Protein AF-A0A8J4L937-F1 (afdb_monomer)

Radius of gyration: 11.06 Å; Cα contacts (8 Å, |Δi|>4): 94; chains: 1; bounding box: 24×22×27 Å

pLDDT: mean 94.86, std 6.71, range [57.34, 98.5]

Solvent-accessible surface area (backbone atoms only — not comparable to full-atom values): 3363 Å² total; per-residue (Å²): 140,77,94,62,100,60,86,76,41,69,75,69,97,45,89,62,54,50,41,78,42,88,71,52,94,61,32,25,38,30,20,35,44,84,82,62,50,82,74,53,48,35,30,61,52,64,27,101,47,93,75,30,32,25,60

Structure (mmCIF, N/CA/C/O backbone):
data_AF-A0A8J4L937-F1
#
_entry.id   AF-A0A8J4L937-F1
#
loop_
_atom_site.group_PDB
_atom_site.id
_atom_site.type_symbol
_atom_site.label_atom_id
_atom_site.label_alt_id
_atom_site.label_comp_id
_atom_site.label_asym_id
_atom_site.label_entity_id
_atom_site.label_seq_id
_atom_site.pdbx_PDB_ins_code
_atom_site.Cartn_x
_atom_site.Cartn_y
_atom_site.Cartn_z
_atom_site.occupancy
_atom_site.B_iso_or_equiv
_atom_site.auth_seq_id
_atom_site.auth_comp_id
_atom_site.auth_asym_id
_atom_site.auth_atom_id
_atom_site.pdbx_PDB_model_num
ATOM 1 N N . GLU A 1 1 ? 8.646 -13.696 -12.840 1.00 57.34 1 GLU A N 1
ATOM 2 C CA . GLU A 1 1 ? 9.133 -14.308 -11.588 1.00 57.34 1 GLU A CA 1
ATOM 3 C C . GLU A 1 1 ? 9.577 -13.185 -10.659 1.00 57.34 1 GLU A C 1
ATOM 5 O O . GLU A 1 1 ? 10.137 -12.218 -11.163 1.00 57.34 1 GLU A O 1
ATOM 10 N N . HIS A 1 2 ? 9.251 -13.242 -9.367 1.00 72.06 2 HIS A N 1
ATOM 11 C CA . HIS A 1 2 ? 9.675 -12.245 -8.378 1.00 72.06 2 HIS A CA 1
ATOM 12 C C . HIS A 1 2 ? 10.614 -12.917 -7.376 1.00 72.06 2 HIS A C 1
ATOM 14 O O . HIS A 1 2 ? 10.357 -14.042 -6.964 1.00 72.06 2 HIS A O 1
ATOM 20 N N . SER A 1 3 ? 11.700 -12.237 -7.011 1.00 81.62 3 SER A N 1
ATOM 21 C CA . SER A 1 3 ? 12.823 -12.849 -6.290 1.00 81.62 3 SER A CA 1
ATOM 22 C C . SER A 1 3 ? 12.660 -12.889 -4.768 1.00 81.62 3 SER A C 1
ATOM 24 O O . SER A 1 3 ? 13.526 -13.432 -4.085 1.00 81.62 3 SER A O 1
ATOM 26 N N . SER A 1 4 ? 11.612 -12.272 -4.208 1.00 85.88 4 SER A N 1
ATOM 27 C CA . SER A 1 4 ? 11.404 -12.270 -2.756 1.00 85.88 4 SER A CA 1
ATOM 28 C C . SER A 1 4 ? 10.646 -13.524 -2.288 1.00 85.88 4 SER A C 1
ATOM 30 O O . SER A 1 4 ? 9.847 -14.077 -3.043 1.00 85.88 4 SER A O 1
ATOM 32 N N . PRO A 1 5 ? 10.843 -13.956 -1.026 1.00 91.38 5 PRO A N 1
ATOM 33 C CA . PRO A 1 5 ? 10.121 -15.092 -0.450 1.00 91.38 5 PRO A CA 1
ATOM 34 C C . PRO A 1 5 ? 8.659 -14.768 -0.093 1.00 91.38 5 PRO A C 1
ATOM 36 O O . PRO A 1 5 ? 7.952 -15.631 0.421 1.00 91.38 5 PRO A O 1
ATOM 39 N N . TRP A 1 6 ? 8.210 -13.529 -0.321 1.00 91.69 6 TRP A N 1
ATOM 40 C CA . TRP A 1 6 ? 6.880 -13.047 0.038 1.00 91.69 6 TRP A CA 1
ATOM 41 C C . TRP A 1 6 ? 6.007 -12.876 -1.208 1.00 91.69 6 TRP A C 1
ATOM 43 O O . TRP A 1 6 ? 6.526 -12.526 -2.276 1.00 91.69 6 TRP A O 1
ATOM 53 N N . PRO A 1 7 ? 4.684 -13.087 -1.091 1.00 93.19 7 PRO A N 1
ATOM 54 C CA . PRO A 1 7 ? 3.771 -12.805 -2.188 1.00 93.19 7 PRO A CA 1
ATOM 55 C C . PRO A 1 7 ? 3.863 -11.327 -2.580 1.00 93.19 7 PRO A C 1
ATOM 57 O O . PRO A 1 7 ? 4.098 -10.475 -1.726 1.00 93.19 7 PRO A O 1
ATOM 60 N N . ALA A 1 8 ? 3.689 -11.047 -3.871 1.00 94.69 8 ALA A N 1
ATOM 61 C CA . ALA A 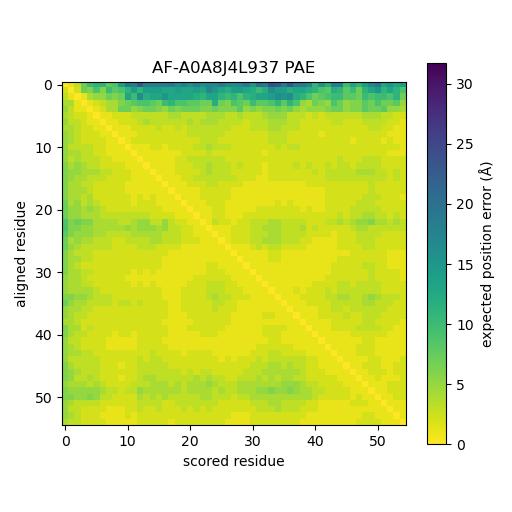1 8 ? 3.769 -9.700 -4.415 1.00 94.69 8 ALA A CA 1
ATOM 62 C C . ALA A 1 8 ? 2.487 -9.344 -5.164 1.00 94.69 8 ALA A C 1
ATOM 64 O O . ALA A 1 8 ? 2.012 -10.124 -5.994 1.00 94.69 8 ALA A O 1
ATOM 65 N N . PHE A 1 9 ? 1.966 -8.149 -4.905 1.00 95.19 9 PHE A N 1
ATOM 66 C CA . PHE A 1 9 ? 0.750 -7.644 -5.542 1.00 95.19 9 PHE A CA 1
ATOM 67 C C . PHE A 1 9 ? 0.977 -6.247 -6.106 1.00 95.19 9 PHE A C 1
ATOM 69 O O . PHE A 1 9 ? 1.888 -5.531 -5.696 1.00 95.19 9 PHE A O 1
ATOM 76 N N . THR A 1 10 ? 0.137 -5.843 -7.053 1.00 96.50 10 THR A N 1
ATOM 77 C CA . THR A 1 10 ? 0.243 -4.523 -7.690 1.00 96.50 10 THR A CA 1
ATOM 78 C C . THR A 1 10 ? -0.851 -3.547 -7.285 1.00 96.50 10 THR A C 1
ATOM 80 O O . THR A 1 10 ? -0.706 -2.348 -7.505 1.00 96.50 10 THR A O 1
ATOM 83 N N . GLU A 1 11 ? -1.945 -4.043 -6.713 1.00 96.56 11 GLU A N 1
ATOM 84 C CA . GLU A 1 11 ? -3.113 -3.255 -6.331 1.00 96.56 11 GLU A CA 1
ATOM 85 C C . GLU A 1 11 ? -3.852 -3.905 -5.159 1.00 96.56 11 GLU A C 1
ATOM 87 O O . GLU A 1 11 ? -3.683 -5.093 -4.875 1.00 96.56 11 GLU A O 1
ATOM 92 N N . THR A 1 12 ? -4.667 -3.112 -4.471 1.00 97.44 12 THR A N 1
ATOM 93 C CA . THR A 1 12 ? -5.571 -3.580 -3.421 1.00 97.44 12 THR A CA 1
ATOM 94 C C . THR A 1 12 ? -6.977 -3.766 -3.976 1.00 97.44 12 THR A C 1
ATOM 96 O O . THR A 1 12 ? -7.382 -3.057 -4.888 1.00 97.44 12 THR A O 1
ATOM 99 N N . VAL A 1 13 ? -7.749 -4.684 -3.392 1.00 97.56 13 VAL A N 1
ATOM 100 C CA . VAL A 1 13 ? -9.119 -4.986 -3.854 1.00 97.56 13 VAL A CA 1
ATOM 101 C C . VAL A 1 13 ? -10.060 -3.783 -3.692 1.00 97.56 13 VAL A C 1
ATOM 103 O O . VAL A 1 13 ? -10.880 -3.503 -4.560 1.00 97.56 13 VAL A O 1
ATOM 106 N N . HIS A 1 14 ? -9.923 -3.058 -2.581 1.00 97.81 14 HIS A N 1
ATOM 107 C CA . HIS A 1 14 ? -10.647 -1.818 -2.289 1.00 97.81 14 HIS A CA 1
ATOM 108 C C . HIS A 1 14 ? -9.671 -0.707 -1.902 1.00 97.81 14 HIS A C 1
ATOM 110 O O . HIS A 1 14 ? -8.595 -0.995 -1.366 1.00 97.81 14 HIS A O 1
ATOM 116 N N . GLU A 1 15 ? -10.064 0.549 -2.105 1.00 96.00 15 GLU A N 1
ATOM 117 C CA . GLU A 1 15 ? -9.244 1.726 -1.783 1.00 96.00 15 GLU A CA 1
ATOM 118 C C . GLU A 1 15 ? -8.871 1.806 -0.293 1.00 96.00 15 GLU A C 1
ATOM 120 O O . GLU A 1 15 ? -7.771 2.233 0.050 1.00 96.00 15 GLU A O 1
ATOM 125 N N . ASP A 1 16 ? -9.749 1.331 0.594 1.00 96.81 16 ASP A N 1
ATOM 126 C CA . ASP A 1 16 ? -9.563 1.336 2.048 1.00 96.81 16 ASP A CA 1
ATOM 127 C C . ASP A 1 16 ? -9.099 -0.018 2.615 1.00 96.81 16 ASP A C 1
ATOM 129 O O . ASP A 1 16 ? -9.070 -0.208 3.834 1.00 96.81 16 ASP A O 1
ATOM 133 N N . SER A 1 17 ? -8.701 -0.965 1.752 1.00 98.19 17 SER A N 1
ATOM 134 C CA . SER A 1 17 ? -8.217 -2.287 2.192 1.00 98.19 17 SER A CA 1
ATOM 135 C C . SER A 1 17 ? -7.007 -2.162 3.111 1.00 98.19 17 SER A C 1
ATOM 137 O O . SER A 1 17 ? -6.824 -2.963 4.034 1.00 98.19 17 SER A O 1
ATOM 139 N N . VAL A 1 18 ? -6.171 -1.154 2.853 1.00 98.31 18 VAL A N 1
ATOM 140 C CA . VAL A 1 18 ? -4.932 -0.939 3.582 1.00 98.31 18 VAL A CA 1
ATOM 141 C C . VAL A 1 18 ? -4.751 0.512 4.002 1.00 98.31 18 VAL A C 1
ATOM 143 O O . VAL A 1 18 ? -5.032 1.446 3.259 1.00 98.31 18 VAL A O 1
ATOM 146 N N . SER A 1 19 ? -4.210 0.693 5.200 1.00 98.12 19 SER A N 1
ATOM 147 C CA . SER A 1 19 ? -3.663 1.959 5.674 1.0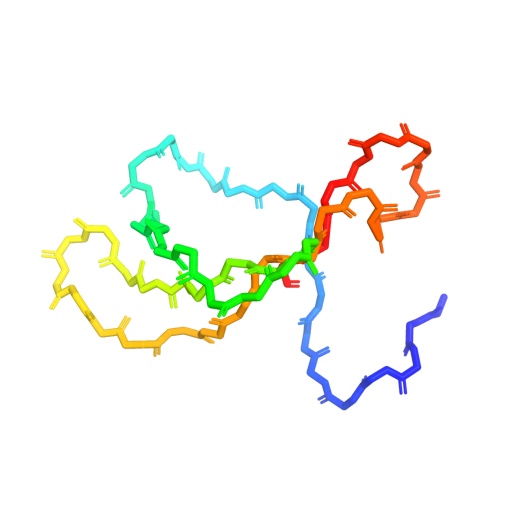0 98.12 19 SER A CA 1
ATOM 148 C C . SER A 1 19 ? -2.156 1.983 5.452 1.00 98.12 19 SER A C 1
ATOM 150 O O . SER A 1 19 ? -1.471 0.978 5.657 1.00 98.12 19 SER A O 1
ATOM 152 N N . LYS A 1 20 ? -1.634 3.142 5.048 1.00 98.00 20 LYS A N 1
ATOM 153 C CA . LYS A 1 20 ? -0.233 3.322 4.657 1.00 98.00 20 LYS A CA 1
ATOM 154 C C . LYS A 1 20 ? 0.445 4.324 5.583 1.00 98.00 20 LYS A C 1
ATOM 156 O O . LYS A 1 20 ? -0.100 5.390 5.860 1.00 98.00 20 LYS A O 1
ATOM 161 N N . ARG A 1 21 ? 1.660 4.013 6.032 1.00 97.81 21 ARG A N 1
ATOM 162 C CA . ARG A 1 21 ? 2.498 4.9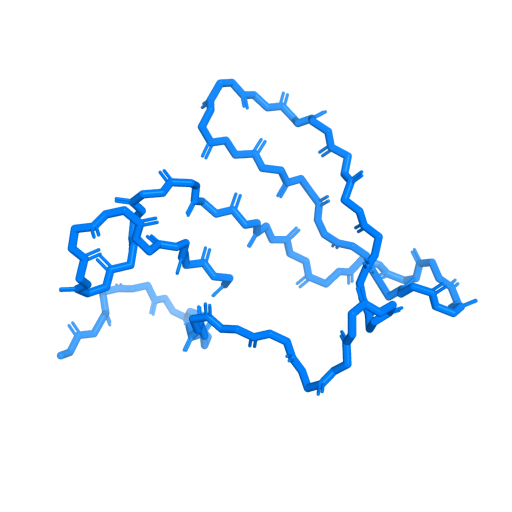19 6.828 1.00 97.81 21 ARG A CA 1
ATOM 163 C C . ARG A 1 21 ? 3.897 4.977 6.241 1.00 97.81 21 ARG A C 1
ATOM 165 O O . ARG A 1 21 ? 4.515 3.940 6.037 1.00 97.81 21 ARG A O 1
ATOM 172 N N . LYS A 1 22 ? 4.426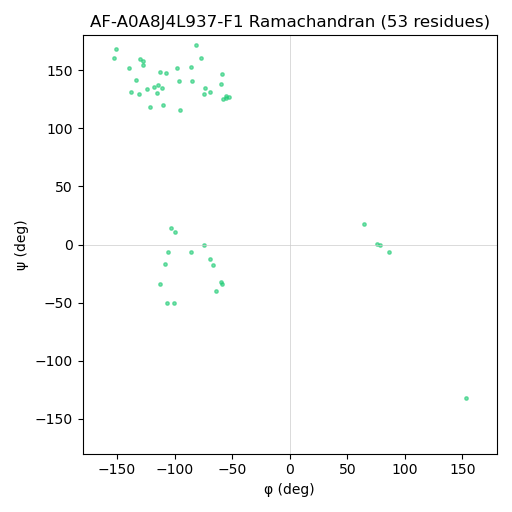 6.177 6.007 1.00 97.38 22 LYS A N 1
ATOM 173 C CA . LYS A 1 22 ? 5.796 6.343 5.503 1.00 97.38 22 LYS A CA 1
ATOM 174 C C . LYS A 1 22 ? 6.797 5.690 6.458 1.00 97.38 22 LYS A C 1
ATOM 176 O O . LYS A 1 22 ? 6.796 6.002 7.646 1.00 97.38 22 LYS A O 1
ATOM 181 N N . GLU A 1 23 ? 7.630 4.793 5.934 1.00 95.44 23 GLU A N 1
ATOM 182 C CA . GLU A 1 23 ? 8.715 4.170 6.698 1.00 95.44 23 GLU A CA 1
ATOM 183 C C . GLU A 1 23 ? 10.071 4.731 6.265 1.00 95.44 23 GLU A C 1
ATOM 185 O O . GLU A 1 23 ? 10.840 5.204 7.097 1.00 95.44 23 GLU A O 1
ATOM 190 N N . ARG A 1 24 ? 10.335 4.753 4.954 1.00 95.25 24 ARG A N 1
ATOM 191 C CA . ARG A 1 24 ? 11.549 5.325 4.352 1.00 95.25 24 ARG A CA 1
ATOM 192 C C . ARG A 1 24 ? 11.258 5.838 2.935 1.00 95.25 24 ARG A C 1
ATOM 194 O O . ARG A 1 24 ? 10.179 5.569 2.406 1.00 95.25 24 ARG A O 1
ATOM 201 N N . PRO A 1 25 ? 12.159 6.606 2.295 1.00 96.50 25 PRO A N 1
ATOM 202 C CA . PRO A 1 25 ? 11.975 7.001 0.900 1.00 96.50 25 PRO A CA 1
ATOM 203 C C . PRO A 1 25 ? 11.708 5.780 0.007 1.00 96.50 25 PRO A C 1
ATOM 205 O O . PRO A 1 25 ? 12.445 4.800 0.063 1.00 96.50 25 PRO A O 1
ATOM 208 N N . GLY A 1 26 ? 10.621 5.825 -0.766 1.00 95.25 26 GLY A N 1
ATOM 209 C CA . GLY A 1 26 ? 10.222 4.738 -1.665 1.00 95.25 26 GLY A CA 1
ATOM 210 C C . GLY A 1 26 ? 9.531 3.535 -1.010 1.00 95.25 26 GLY A C 1
ATOM 211 O O . GLY A 1 26 ? 9.147 2.630 -1.741 1.00 95.25 26 GLY A O 1
ATOM 212 N N . ALA A 1 27 ? 9.332 3.508 0.316 1.00 97.38 27 ALA A N 1
ATOM 213 C CA . ALA A 1 27 ? 8.628 2.411 0.986 1.00 97.38 27 ALA A CA 1
ATOM 214 C C . ALA A 1 27 ? 7.654 2.893 2.074 1.00 97.38 27 ALA A C 1
ATOM 216 O O . ALA A 1 27 ? 7.997 3.683 2.965 1.00 97.38 27 ALA A O 1
ATOM 217 N N . LEU A 1 28 ? 6.430 2.375 2.018 1.00 98.19 28 LEU A N 1
ATOM 218 C CA . LEU A 1 28 ? 5.372 2.616 2.993 1.00 98.19 28 LEU A CA 1
ATOM 219 C C . LEU A 1 28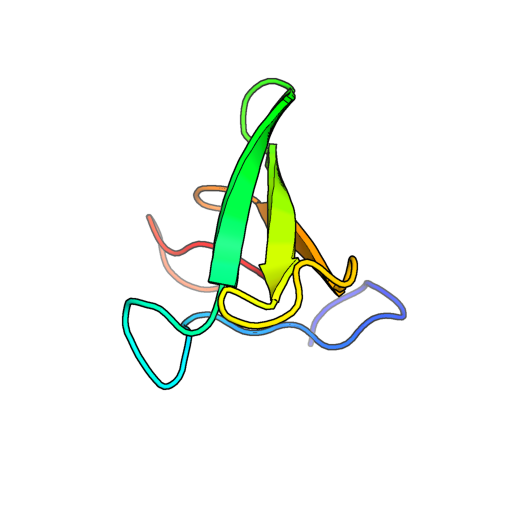 ? 5.119 1.329 3.771 1.00 98.19 28 LEU A C 1
ATOM 221 O O . LEU A 1 28 ? 4.998 0.268 3.176 1.00 98.19 28 LEU A O 1
ATOM 225 N N . LYS A 1 29 ? 4.997 1.411 5.092 1.00 98.25 29 LYS A N 1
ATOM 226 C CA . LYS A 1 29 ? 4.473 0.313 5.900 1.00 98.25 29 LYS A CA 1
ATOM 227 C C . LYS A 1 29 ? 2.966 0.212 5.686 1.00 98.25 29 LYS A C 1
ATOM 229 O O . LYS A 1 29 ? 2.270 1.229 5.719 1.00 98.25 29 LYS A O 1
ATOM 234 N N . VAL A 1 30 ? 2.485 -1.006 5.490 1.00 98.38 30 VAL A N 1
ATOM 235 C CA . VAL A 1 30 ? 1.100 -1.321 5.145 1.00 98.38 30 VAL A CA 1
ATOM 236 C C . VAL A 1 30 ? 0.470 -2.123 6.279 1.00 98.38 30 VAL A C 1
ATOM 238 O O . VAL A 1 30 ? 1.024 -3.123 6.746 1.00 98.38 30 VAL A O 1
ATOM 241 N N . SER A 1 31 ? -0.706 -1.679 6.707 1.00 98.50 31 SER A N 1
ATOM 242 C CA . SER A 1 31 ? -1.552 -2.351 7.694 1.00 98.50 31 SER A CA 1
ATOM 243 C C . SER A 1 31 ? -2.965 -2.531 7.144 1.00 98.50 31 SER A C 1
ATOM 245 O O . SER A 1 31 ? -3.381 -1.779 6.267 1.00 98.50 31 SER A O 1
ATOM 247 N N . CYS A 1 32 ? -3.732 -3.482 7.676 1.00 98.31 32 CYS A N 1
ATOM 248 C CA . CYS A 1 32 ? -5.154 -3.624 7.369 1.00 98.31 32 CYS A CA 1
ATOM 249 C C . CYS A 1 32 ? -5.890 -2.310 7.663 1.00 98.31 32 CYS A C 1
ATOM 251 O O . CYS A 1 32 ? -5.799 -1.791 8.778 1.00 98.31 32 CYS A O 1
ATOM 253 N N . GLY A 1 33 ? -6.643 -1.793 6.690 1.00 98.12 33 GLY A N 1
ATOM 254 C CA . GLY A 1 33 ? -7.361 -0.524 6.825 1.00 98.12 33 GLY A CA 1
ATOM 255 C C . GLY A 1 33 ? -8.535 -0.561 7.805 1.00 98.12 33 GLY A C 1
ATOM 256 O O . GLY A 1 33 ? -9.026 0.490 8.203 1.00 98.12 33 GLY A O 1
ATOM 257 N N . LYS A 1 34 ? -8.965 -1.755 8.238 1.00 97.94 34 LYS A N 1
ATOM 258 C CA . LYS A 1 34 ? -10.063 -1.930 9.202 1.00 97.94 34 LYS A CA 1
ATOM 259 C C . LYS A 1 34 ? -9.586 -2.216 10.624 1.00 97.94 34 LYS A C 1
ATOM 261 O O . LYS A 1 34 ? -10.043 -1.564 11.553 1.00 97.94 34 LYS A O 1
ATOM 266 N N . CYS A 1 35 ? -8.686 -3.186 10.809 1.00 97.81 35 CYS A N 1
ATOM 267 C CA . CYS A 1 35 ? -8.253 -3.624 12.146 1.00 97.81 35 CYS A CA 1
ATOM 268 C C . CYS A 1 35 ? -6.842 -3.160 12.540 1.00 97.81 35 CYS A C 1
ATOM 270 O O . CYS A 1 35 ? -6.413 -3.403 13.664 1.00 97.81 35 CYS A O 1
ATOM 272 N N . GLY A 1 36 ? -6.095 -2.528 11.630 1.00 97.44 36 GLY A N 1
ATOM 273 C CA . GLY A 1 36 ? -4.754 -2.008 11.905 1.00 97.44 36 GLY A CA 1
ATOM 274 C C . GLY A 1 36 ? -3.637 -3.057 11.965 1.00 97.44 36 GLY A C 1
ATOM 275 O O . GLY A 1 36 ? -2.479 -2.683 12.166 1.00 97.44 36 GLY A O 1
ATOM 276 N N . ASN A 1 37 ? -3.935 -4.346 11.754 1.00 98.44 37 ASN A N 1
ATOM 277 C CA . ASN A 1 37 ? -2.916 -5.398 11.768 1.00 98.44 37 ASN A CA 1
ATOM 278 C C . ASN A 1 37 ? -1.835 -5.147 10.704 1.00 98.44 37 ASN A C 1
ATOM 280 O O . ASN A 1 37 ? -2.156 -4.769 9.579 1.00 98.44 37 ASN A O 1
ATOM 284 N N . GLY A 1 38 ? -0.564 -5.365 11.042 1.00 98.00 38 GLY A N 1
ATOM 285 C CA . GLY A 1 38 ? 0.542 -5.188 10.099 1.00 98.00 38 GLY A CA 1
ATOM 286 C C . GLY A 1 38 ? 0.527 -6.260 9.009 1.00 98.00 38 GLY A C 1
ATOM 287 O O . GLY A 1 38 ? 0.417 -7.441 9.323 1.00 98.00 38 GLY A O 1
ATOM 288 N N . LEU A 1 39 ? 0.647 -5.846 7.745 1.00 97.62 39 LEU A N 1
ATOM 289 C CA . LEU A 1 39 ? 0.630 -6.748 6.586 1.00 97.62 39 LEU A CA 1
ATOM 290 C C . LEU A 1 39 ? 1.981 -6.807 5.868 1.00 97.62 39 LEU A C 1
ATOM 292 O O . LEU A 1 39 ? 2.356 -7.862 5.371 1.00 97.62 39 LEU A O 1
ATOM 296 N N . GLY A 1 40 ? 2.717 -5.694 5.827 1.00 96.81 40 GLY A N 1
ATOM 297 C CA . GLY A 1 40 ? 3.995 -5.624 5.121 1.00 96.81 40 GLY A CA 1
ATOM 298 C C . GLY A 1 40 ? 4.310 -4.213 4.649 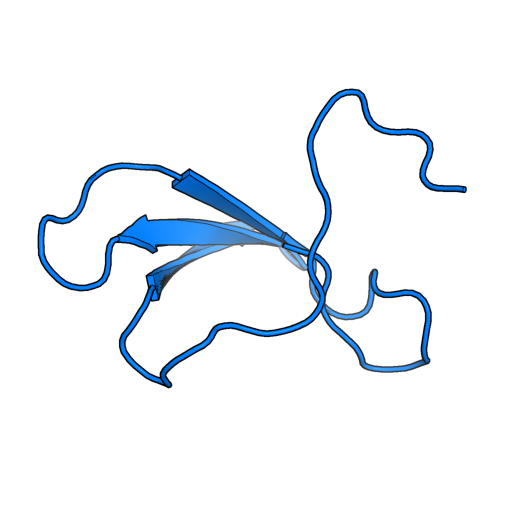1.00 96.81 40 GLY A C 1
ATOM 299 O O . GLY A 1 40 ? 4.182 -3.255 5.422 1.00 96.81 40 GLY A O 1
ATOM 300 N N . HIS A 1 41 ? 4.703 -4.087 3.382 1.00 97.50 41 HIS A N 1
ATOM 301 C CA . HIS A 1 41 ? 5.181 -2.840 2.796 1.00 97.50 41 HIS A CA 1
ATOM 302 C C . HIS A 1 41 ? 4.657 -2.632 1.382 1.00 97.50 41 HIS A C 1
ATOM 304 O O . HIS A 1 41 ? 4.426 -3.583 0.662 1.00 97.50 41 HIS A O 1
ATOM 310 N N . GLU A 1 42 ? 4.526 -1.378 0.972 1.00 97.81 42 GLU A N 1
ATOM 311 C CA . GLU A 1 42 ? 4.349 -0.979 -0.418 1.00 97.81 42 GLU A CA 1
ATOM 312 C C . GLU A 1 42 ? 5.628 -0.279 -0.872 1.00 97.81 42 GLU A C 1
ATOM 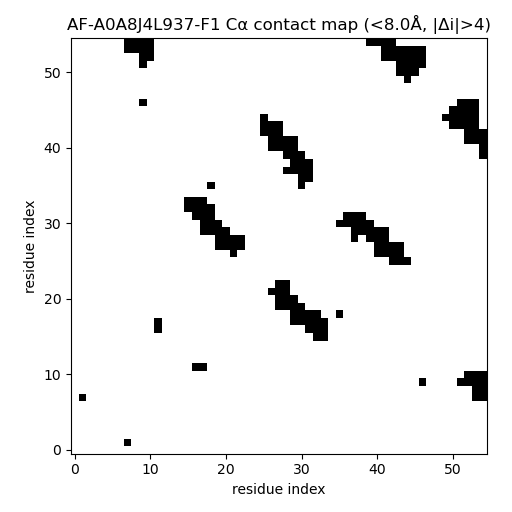314 O O . GLU A 1 42 ? 6.018 0.751 -0.312 1.00 97.81 42 GLU A O 1
ATOM 319 N N . PHE A 1 43 ? 6.270 -0.830 -1.894 1.00 96.75 43 PHE A N 1
ATOM 320 C CA . PHE A 1 43 ? 7.429 -0.251 -2.557 1.00 96.75 43 PHE A CA 1
ATOM 321 C C . PHE A 1 43 ? 6.971 0.536 -3.786 1.00 96.75 43 PHE A C 1
ATOM 323 O O . PHE A 1 43 ? 6.403 -0.015 -4.732 1.00 96.75 43 PHE A O 1
ATOM 330 N N . LEU A 1 44 ? 7.193 1.849 -3.759 1.00 96.69 44 LEU A N 1
ATOM 331 C CA . LEU A 1 44 ? 6.725 2.769 -4.793 1.00 96.69 44 LEU A CA 1
ATOM 332 C C . LEU A 1 44 ? 7.571 2.622 -6.063 1.00 96.69 44 LEU A C 1
ATOM 334 O O . LEU A 1 44 ? 8.793 2.742 -6.001 1.00 96.69 44 LEU A O 1
ATOM 338 N N . ASN A 1 45 ? 6.913 2.464 -7.216 1.00 95.19 45 ASN A N 1
ATOM 339 C CA . ASN A 1 45 ? 7.543 2.263 -8.532 1.00 95.19 45 ASN A CA 1
ATOM 340 C C . ASN A 1 45 ? 8.357 0.960 -8.679 1.00 95.19 45 ASN A C 1
ATOM 342 O O . ASN A 1 45 ? 9.166 0.864 -9.599 1.00 95.19 45 ASN A O 1
ATOM 346 N N . ASP A 1 46 ? 8.149 -0.019 -7.796 1.00 94.38 46 ASP A N 1
ATOM 347 C CA . ASP A 1 46 ? 8.857 -1.311 -7.792 1.00 94.38 46 ASP A CA 1
ATOM 348 C C . ASP A 1 46 ? 8.002 -2.470 -8.348 1.00 94.38 46 ASP A C 1
ATOM 350 O O . ASP A 1 46 ? 8.282 -3.649 -8.137 1.00 94.38 46 ASP A O 1
ATOM 354 N N . GLY A 1 47 ? 6.900 -2.139 -9.021 1.00 93.12 47 GLY A N 1
ATOM 355 C CA . GLY A 1 47 ? 6.039 -3.088 -9.714 1.00 93.12 47 GLY A CA 1
ATOM 356 C C . GLY A 1 47 ? 6.573 -3.480 -11.100 1.00 93.12 47 GLY A C 1
ATOM 357 O O . GLY A 1 47 ? 7.507 -2.873 -11.624 1.00 93.12 47 GLY A O 1
ATOM 358 N N . PRO A 1 48 ? 5.949 -4.477 -11.753 1.00 93.75 48 PRO A N 1
ATOM 359 C CA . PRO A 1 48 ? 6.386 -4.980 -13.058 1.00 93.75 48 PRO A CA 1
ATOM 360 C C . PRO A 1 48 ? 6.219 -3.962 -14.200 1.00 93.75 48 PRO A C 1
ATOM 362 O O . PRO A 1 48 ? 6.818 -4.126 -15.262 1.00 93.75 48 PRO A O 1
ATOM 365 N N . LYS A 1 49 ? 5.399 -2.920 -14.011 1.00 95.31 49 LYS A N 1
ATOM 366 C CA . LYS A 1 49 ? 5.210 -1.818 -14.963 1.00 95.31 49 LYS A CA 1
ATOM 367 C C . LYS A 1 49 ? 5.762 -0.517 -14.389 1.00 95.31 49 LYS A C 1
ATOM 369 O O . LYS A 1 49 ? 5.686 -0.266 -13.188 1.00 95.31 49 LYS A O 1
ATOM 374 N N . ARG A 1 50 ? 6.252 0.360 -15.270 1.00 93.69 50 ARG A N 1
ATOM 375 C CA . ARG A 1 50 ? 6.749 1.689 -14.889 1.00 93.69 50 ARG A CA 1
ATOM 376 C C . ARG A 1 50 ? 5.673 2.461 -14.118 1.00 93.69 50 ARG A C 1
ATOM 378 O O . ARG A 1 50 ? 4.569 2.638 -14.622 1.00 93.69 50 ARG A O 1
ATOM 385 N N . GLY A 1 51 ? 6.022 2.942 -12.926 1.00 94.31 51 GLY A N 1
ATOM 386 C CA . GLY A 1 51 ? 5.118 3.713 -12.068 1.00 94.31 51 GLY A CA 1
ATOM 387 C C . GLY A 1 51 ? 4.222 2.875 -11.150 1.00 94.31 51 GLY A C 1
ATOM 388 O O . GLY A 1 51 ? 3.520 3.439 -10.318 1.00 94.31 51 GLY A O 1
ATOM 389 N N . GLN A 1 52 ? 4.228 1.546 -11.281 1.00 96.06 52 GLN A N 1
ATOM 390 C CA . GLN A 1 52 ? 3.388 0.663 -10.477 1.00 96.06 52 GLN A CA 1
ATOM 391 C C . GLN A 1 52 ? 4.064 0.348 -9.141 1.00 96.06 52 GLN A C 1
ATOM 393 O O . GLN A 1 52 ? 5.276 0.144 -9.092 1.00 96.06 52 GLN A O 1
ATOM 398 N N . SER A 1 53 ? 3.294 0.304 -8.058 1.00 96.44 53 SER A N 1
ATOM 399 C CA . SER A 1 53 ? 3.790 -0.166 -6.764 1.00 96.44 5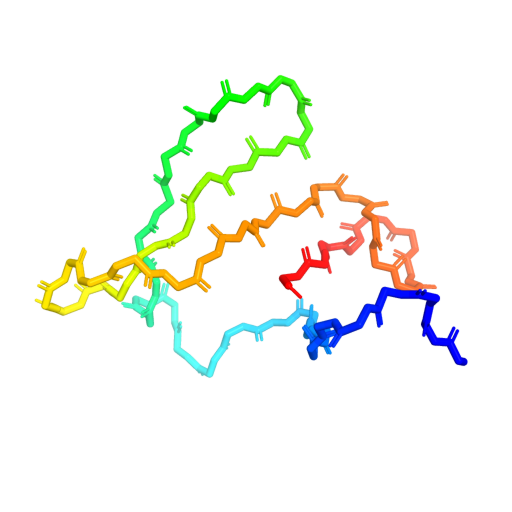3 SER A CA 1
ATOM 400 C C . SER A 1 53 ? 3.889 -1.692 -6.720 1.00 96.44 53 SER A C 1
ATOM 402 O O . SER A 1 53 ? 3.214 -2.397 -7.476 1.00 96.44 53 SER A O 1
ATOM 404 N N . ARG A 1 54 ? 4.691 -2.192 -5.780 1.00 96.31 54 ARG A N 1
ATOM 405 C CA . ARG A 1 54 ? 4.683 -3.590 -5.353 1.00 96.31 54 ARG A CA 1
ATOM 406 C C . ARG A 1 54 ? 4.381 -3.662 -3.863 1.00 96.31 54 ARG A C 1
ATOM 408 O O . ARG A 1 54 ? 5.134 -3.108 -3.063 1.00 96.31 54 ARG A O 1
ATOM 415 N N . PHE A 1 55 ? 3.283 -4.317 -3.524 1.00 96.69 55 PHE A N 1
ATOM 416 C CA . PHE A 1 55 ? 2.926 -4.707 -2.162 1.00 96.69 55 PHE A CA 1
ATOM 417 C C . PHE A 1 55 ? 3.579 -6.049 -1.837 1.00 96.69 55 PHE A C 1
ATOM 419 O O . PHE A 1 55 ? 3.610 -6.890 -2.766 1.00 96.69 55 PHE A O 1
#

Nearest PDB structures (foldseek):
  3mao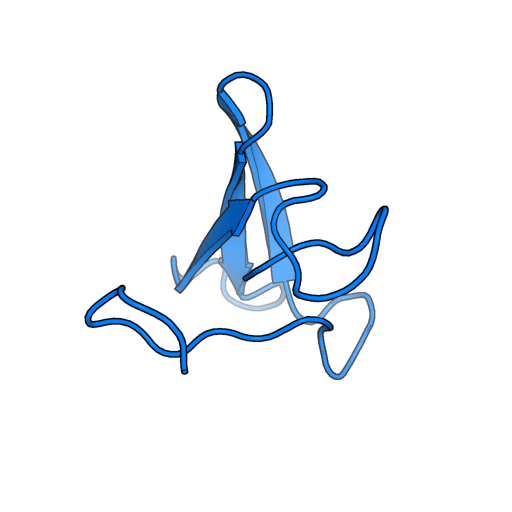-assembly1_A  TM=9.916E-01  e=1.047E-07  Homo sapiens
  3hch-assembly2_B  TM=8.209E-01  e=6.355E-02  Neisseria meningitidis serogroup A
  5oh7-assembly3_C  TM=7.393E-01  e=5.286E-01  Magnetospirillum gryphiswaldense
  7tsz-assembly1_B  TM=4.787E-01  e=5.951E+00  Escherichia coli

InterPro domains:
  IPR002579 Peptide methionine sulphoxide reductase MrsB domain [PF01641] (4-55)
  IPR002579 Peptide methionine sulphoxide reductase MrsB domain [PS51790] (1-55)
  IPR011057 Mss4-like superfamily [SSF51316] (2-55)
  IPR052150 Methionine-R-sulfoxide reductase B1 [PTHR46755] (1-55)

Organism: Aptenodytes patagonicus (NCBI:txid9234)

Foldseek 3Di:
DDDDPDDKDQDDPDPQQWDWDDDDVQKTFIAGSPPRHGDGIWGAQPDPDGRTIID

Sequence (55 aa):
EHSSPWPAFTETVHEDSVSKRKERPGALKVSCGKCGNGLGHEFLNDGPKRGQSRF

Secondary structure (DSSP, 8-state):
---SSS---S--SSTTSEEEEEEETTEEEEEETTT--EEEEEETT-SSSTT--B-

Mean predicted aligned error: 2.88 Å